Protein AF-A0A6P0SGW3-F1 (afdb_monomer_lite)

Structure (mmCIF, N/CA/C/O backbone):
data_AF-A0A6P0SGW3-F1
#
_entry.id   AF-A0A6P0SGW3-F1
#
loop_
_atom_site.group_PDB
_atom_site.id
_atom_site.type_symbol
_atom_site.label_atom_id
_atom_site.label_alt_id
_atom_site.label_comp_id
_atom_site.label_asym_id
_atom_site.label_entity_id
_atom_site.label_seq_id
_atom_site.pdbx_PDB_ins_code
_atom_site.Cartn_x
_atom_site.Cartn_y
_atom_site.Cartn_z
_atom_site.occupancy
_atom_site.B_iso_or_equiv
_atom_site.auth_seq_id
_atom_site.auth_comp_id
_atom_site.auth_asym_id
_atom_site.auth_atom_id
_atom_site.pdbx_PDB_model_num
ATOM 1 N N . MET A 1 1 ? 15.488 21.492 -14.908 1.00 44.25 1 MET A N 1
ATOM 2 C CA . MET A 1 1 ? 16.364 20.448 -15.479 1.00 44.25 1 MET A CA 1
ATOM 3 C C . MET A 1 1 ? 15.447 19.419 -16.112 1.00 44.25 1 MET A C 1
ATOM 5 O O . MET A 1 1 ? 14.654 18.828 -15.391 1.00 44.25 1 MET A O 1
ATOM 9 N N . ASN A 1 2 ? 15.427 19.319 -17.441 1.00 42.25 2 ASN A N 1
ATOM 10 C CA . ASN A 1 2 ? 14.543 18.372 -18.124 1.00 42.25 2 ASN A CA 1
ATOM 11 C C . ASN A 1 2 ? 15.066 16.949 -17.881 1.00 42.25 2 ASN A C 1
ATOM 13 O O . ASN A 1 2 ? 16.285 16.763 -17.937 1.00 42.25 2 ASN A O 1
ATOM 17 N N . PRO A 1 3 ? 14.198 15.966 -17.585 1.00 54.34 3 PRO A N 1
ATOM 18 C CA . PRO A 1 3 ? 14.642 14.591 -17.417 1.00 54.34 3 PRO A CA 1
ATOM 19 C C . PRO A 1 3 ? 15.302 14.100 -18.716 1.00 54.34 3 PRO A C 1
ATOM 21 O O . PRO A 1 3 ? 14.868 14.503 -19.803 1.00 54.34 3 PRO A O 1
ATOM 24 N N . PRO A 1 4 ? 16.347 13.258 -18.631 1.00 57.50 4 PRO A N 1
ATOM 25 C CA . PRO A 1 4 ? 16.953 12.665 -19.814 1.00 57.50 4 PRO A CA 1
ATOM 26 C C . PRO A 1 4 ? 15.874 11.928 -20.612 1.00 57.50 4 PRO A C 1
ATOM 28 O O . PRO A 1 4 ? 15.088 11.154 -20.061 1.00 57.50 4 PRO A O 1
ATOM 31 N N . ALA A 1 5 ? 15.800 12.206 -21.913 1.00 59.62 5 ALA A N 1
ATOM 32 C CA . ALA A 1 5 ? 14.865 11.523 -22.789 1.00 59.62 5 ALA A CA 1
ATOM 33 C C . ALA A 1 5 ? 15.193 10.023 -22.791 1.00 59.62 5 ALA A C 1
ATOM 35 O O . ALA A 1 5 ? 16.331 9.620 -23.034 1.00 59.62 5 ALA A O 1
ATOM 36 N N . SER A 1 6 ? 14.192 9.192 -22.498 1.00 58.06 6 SER A N 1
ATOM 37 C CA . SER A 1 6 ? 14.302 7.744 -22.647 1.00 58.06 6 SER A CA 1
ATOM 38 C C . SER A 1 6 ? 14.587 7.421 -24.114 1.00 58.06 6 SER A C 1
ATOM 40 O O . SER A 1 6 ? 13.685 7.499 -24.944 1.00 58.06 6 SER A O 1
ATOM 42 N N . ASN A 1 7 ? 15.817 7.010 -24.422 1.00 68.06 7 ASN A N 1
ATOM 43 C CA . ASN A 1 7 ? 16.196 6.523 -25.754 1.00 68.06 7 ASN A CA 1
ATOM 44 C C . ASN A 1 7 ? 15.599 5.138 -26.068 1.00 68.06 7 ASN A C 1
ATOM 46 O O . ASN A 1 7 ? 15.754 4.633 -27.178 1.00 68.06 7 ASN A O 1
ATOM 50 N N . ALA A 1 8 ? 14.932 4.504 -25.098 1.00 74.19 8 ALA A N 1
ATOM 51 C CA . ALA A 1 8 ? 14.301 3.212 -25.293 1.00 74.19 8 ALA A CA 1
ATOM 52 C C . ALA A 1 8 ? 13.017 3.334 -26.136 1.00 74.19 8 ALA A C 1
ATOM 54 O O . ALA A 1 8 ? 12.199 4.231 -25.896 1.00 74.19 8 ALA A O 1
ATOM 55 N N . PRO A 1 9 ? 12.787 2.414 -27.091 1.00 85.75 9 PRO A N 1
ATOM 56 C CA . PRO A 1 9 ? 11.570 2.400 -27.887 1.00 85.75 9 PRO A CA 1
ATOM 57 C C . PRO A 1 9 ? 10.333 2.241 -26.996 1.00 85.75 9 PRO A C 1
ATOM 59 O O . PRO A 1 9 ? 10.291 1.411 -26.086 1.00 85.75 9 PRO A O 1
ATOM 62 N N . LYS A 1 10 ? 9.280 3.008 -27.302 1.00 89.38 10 LYS A N 1
ATOM 63 C CA . LYS A 1 10 ? 8.019 3.039 -26.540 1.00 89.38 10 LYS A CA 1
ATOM 64 C C . LYS A 1 10 ? 7.427 1.643 -26.301 1.00 89.38 10 LYS A C 1
ATOM 66 O O . LYS A 1 10 ? 6.951 1.364 -25.205 1.00 89.38 10 LYS A O 1
ATOM 71 N N . ASN A 1 11 ? 7.504 0.755 -27.293 1.00 93.56 11 ASN A N 1
ATOM 72 C CA . ASN A 1 11 ? 6.997 -0.617 -27.187 1.00 93.56 11 ASN A CA 1
ATOM 73 C C . ASN A 1 11 ? 7.743 -1.432 -26.122 1.00 93.56 11 ASN A C 1
ATOM 75 O O . ASN A 1 11 ? 7.120 -2.198 -25.395 1.00 93.56 11 ASN A O 1
ATOM 79 N N . GLN A 1 12 ? 9.058 -1.231 -25.990 1.00 94.44 12 GLN A N 1
ATOM 80 C CA . GLN A 1 12 ? 9.861 -1.889 -24.963 1.00 94.44 12 GLN A CA 1
ATOM 81 C C . GLN A 1 12 ? 9.469 -1.372 -23.576 1.00 94.44 12 GLN A C 1
ATOM 83 O O . GLN A 1 12 ? 9.232 -2.169 -22.677 1.00 94.44 12 GLN A O 1
ATOM 88 N N . VAL A 1 13 ? 9.313 -0.054 -23.410 1.00 95.62 13 VAL A N 1
ATOM 89 C CA . VAL A 1 13 ? 8.847 0.538 -22.142 1.00 95.62 13 VAL A CA 1
ATOM 90 C C . VAL A 1 13 ? 7.492 -0.036 -21.725 1.00 95.62 13 VAL A C 1
ATOM 92 O O . VAL A 1 13 ? 7.347 -0.457 -20.582 1.00 95.62 13 VAL A O 1
ATOM 95 N N . ILE A 1 14 ? 6.523 -0.090 -22.647 1.00 96.88 14 ILE A N 1
ATOM 96 C CA . ILE A 1 14 ? 5.190 -0.649 -22.380 1.00 96.88 14 ILE A CA 1
ATOM 97 C C . ILE A 1 14 ? 5.299 -2.118 -21.972 1.00 96.88 14 ILE A C 1
ATOM 99 O O . ILE A 1 14 ? 4.738 -2.496 -20.951 1.00 96.88 14 ILE A O 1
ATOM 103 N N . PHE A 1 15 ? 6.057 -2.924 -22.719 1.00 97.88 15 PHE A N 1
ATOM 104 C CA . PHE A 1 15 ? 6.243 -4.341 -22.415 1.00 97.88 15 PHE A CA 1
ATOM 105 C C . PHE A 1 15 ? 6.782 -4.569 -20.994 1.00 97.88 15 PHE A C 1
ATOM 107 O O . PHE A 1 15 ? 6.169 -5.293 -20.213 1.00 97.88 15 PHE A O 1
ATOM 114 N N . TRP A 1 16 ? 7.887 -3.912 -20.626 1.00 98.19 16 TRP A N 1
ATOM 115 C CA . TRP A 1 16 ? 8.499 -4.083 -19.302 1.00 98.19 16 TRP A CA 1
ATOM 116 C C . TRP A 1 16 ? 7.639 -3.515 -18.173 1.00 98.19 16 TRP A C 1
ATOM 118 O O . TRP A 1 16 ? 7.604 -4.076 -17.077 1.00 98.19 16 TRP A O 1
ATOM 128 N N . PHE A 1 17 ? 6.915 -2.428 -18.436 1.00 98.31 17 PHE A N 1
ATOM 129 C CA . PHE A 1 17 ? 5.971 -1.866 -17.481 1.00 98.31 17 PHE A CA 1
ATOM 130 C C . PHE A 1 17 ? 4.807 -2.827 -17.216 1.00 98.31 17 PHE A C 1
ATOM 132 O O . PHE A 1 17 ? 4.508 -3.131 -16.062 1.00 98.31 17 PHE A O 1
ATOM 139 N N . SER A 1 18 ? 4.195 -3.365 -18.275 1.00 98.44 18 SER A N 1
ATOM 140 C CA . SER A 1 18 ? 3.138 -4.372 -18.175 1.00 98.44 18 SER A CA 1
ATOM 141 C C . SER A 1 18 ? 3.618 -5.625 -17.450 1.00 98.44 18 SER A C 1
ATOM 143 O O . SER A 1 18 ? 2.903 -6.134 -16.591 1.00 98.44 18 SER A O 1
ATOM 145 N N . LEU A 1 19 ? 4.841 -6.086 -17.730 1.00 98.25 19 LEU A N 1
ATOM 146 C CA . LEU A 1 19 ? 5.431 -7.226 -17.033 1.00 98.25 19 LEU A CA 1
ATOM 147 C C . LEU A 1 19 ? 5.631 -6.939 -15.535 1.00 98.25 19 LEU A C 1
ATOM 149 O O . LEU A 1 19 ? 5.305 -7.780 -14.705 1.00 98.25 19 LEU A O 1
ATOM 153 N N . SER A 1 20 ? 6.088 -5.734 -15.176 1.00 98.44 20 SER A N 1
ATOM 154 C CA . SER A 1 20 ? 6.235 -5.313 -13.772 1.00 98.44 20 SER A CA 1
ATOM 155 C C . SER A 1 20 ? 4.896 -5.345 -13.028 1.00 98.44 20 SER A C 1
ATOM 157 O O . SER A 1 20 ? 4.813 -5.863 -11.916 1.00 98.44 20 SER A O 1
ATOM 159 N N . LEU A 1 21 ? 3.830 -4.834 -13.656 1.00 98.62 21 LEU A N 1
ATOM 160 C CA . LEU A 1 21 ? 2.480 -4.864 -13.088 1.00 98.62 21 LEU A CA 1
ATOM 161 C C . LEU A 1 21 ? 1.918 -6.283 -12.983 1.00 98.62 21 LEU A C 1
ATOM 163 O O . LEU A 1 21 ? 1.235 -6.586 -12.010 1.00 98.62 21 LEU A O 1
ATOM 167 N N . ALA A 1 22 ? 2.214 -7.153 -13.952 1.00 98.38 22 ALA A N 1
ATOM 168 C CA . ALA A 1 22 ? 1.794 -8.549 -13.910 1.00 98.38 22 ALA A CA 1
ATOM 169 C C . ALA A 1 22 ? 2.410 -9.282 -12.710 1.00 98.38 22 ALA A C 1
ATOM 171 O O . ALA A 1 22 ? 1.687 -9.947 -11.977 1.00 98.38 22 ALA A O 1
ATOM 172 N N . PHE A 1 23 ? 3.710 -9.108 -12.448 1.00 97.44 23 PHE A N 1
ATOM 173 C CA . PHE A 1 23 ? 4.358 -9.701 -11.271 1.00 97.44 23 PHE A CA 1
ATOM 174 C C . PHE A 1 23 ? 3.822 -9.131 -9.953 1.00 97.44 23 PHE A C 1
ATOM 176 O O . PHE A 1 23 ? 3.516 -9.897 -9.044 1.00 97.44 23 PHE A O 1
ATOM 183 N N . ALA A 1 24 ? 3.630 -7.810 -9.868 1.00 97.88 24 ALA A N 1
ATOM 184 C CA . ALA A 1 24 ? 3.005 -7.183 -8.702 1.00 97.88 24 ALA A CA 1
ATOM 185 C C . ALA A 1 24 ? 1.599 -7.748 -8.434 1.00 97.88 24 ALA A C 1
ATOM 187 O O . ALA A 1 24 ? 1.251 -8.051 -7.294 1.00 97.88 24 ALA A O 1
ATOM 188 N N . MET A 1 25 ? 0.811 -7.947 -9.496 1.00 98.00 25 MET A N 1
ATOM 189 C CA . MET A 1 25 ? -0.508 -8.567 -9.414 1.00 98.00 25 MET A CA 1
ATOM 190 C C . MET A 1 25 ? -0.416 -10.021 -8.943 1.00 98.00 25 MET A C 1
ATOM 192 O O . MET A 1 25 ? -1.101 -10.376 -7.992 1.00 98.00 25 MET A O 1
ATOM 196 N N . VAL A 1 26 ? 0.447 -10.846 -9.539 1.00 97.69 26 VAL A N 1
ATOM 197 C CA . VAL A 1 26 ? 0.608 -12.257 -9.148 1.00 97.69 26 VAL A CA 1
ATOM 198 C C . VAL A 1 26 ? 0.998 -12.386 -7.675 1.00 97.69 26 VAL A C 1
ATOM 200 O O . VAL A 1 26 ? 0.346 -13.130 -6.949 1.00 97.69 26 VAL A O 1
ATOM 203 N N . TYR A 1 27 ? 1.991 -11.627 -7.202 1.00 96.56 27 TYR A N 1
ATOM 204 C CA . TYR A 1 27 ? 2.417 -11.681 -5.797 1.00 96.56 27 TYR A CA 1
ATOM 205 C C . TYR A 1 27 ? 1.299 -11.245 -4.847 1.00 96.56 27 TYR A C 1
ATOM 207 O O . TYR A 1 27 ? 1.043 -11.909 -3.843 1.00 96.56 27 TYR A O 1
ATOM 215 N N . SER A 1 28 ? 0.568 -10.185 -5.203 1.00 96.56 28 SER A N 1
ATOM 216 C CA . SER A 1 28 ? -0.580 -9.740 -4.412 1.00 96.56 28 SER A CA 1
ATOM 217 C C . SER A 1 28 ? -1.716 -10.766 -4.371 1.00 96.56 28 SER A C 1
ATOM 219 O O . SER A 1 28 ? -2.359 -10.913 -3.338 1.00 96.56 28 SER A O 1
ATOM 221 N N . LEU A 1 29 ? -1.952 -11.502 -5.464 1.00 96.94 29 LEU A N 1
ATOM 222 C CA . LEU A 1 29 ? -2.988 -12.532 -5.526 1.00 96.94 29 LEU A CA 1
ATOM 223 C C . LEU A 1 29 ? -2.635 -13.740 -4.658 1.00 96.94 29 LEU A C 1
ATOM 225 O O . LEU A 1 29 ? -3.516 -14.234 -3.966 1.00 96.94 29 LEU A O 1
ATOM 229 N N . ILE A 1 30 ? -1.366 -14.158 -4.629 1.00 96.19 30 ILE A N 1
ATOM 230 C CA . ILE A 1 30 ? -0.889 -15.221 -3.728 1.00 96.19 30 ILE A CA 1
ATOM 231 C C . ILE A 1 30 ? -1.111 -14.812 -2.263 1.00 96.19 30 ILE A C 1
ATOM 233 O O . ILE A 1 30 ? -1.649 -15.579 -1.469 1.00 96.19 30 ILE A O 1
ATOM 237 N N . ALA A 1 31 ? -0.757 -13.576 -1.902 1.00 94.31 31 ALA A N 1
ATOM 238 C CA . ALA A 1 31 ? -0.975 -13.073 -0.546 1.00 94.31 31 ALA A CA 1
ATOM 239 C C . ALA A 1 31 ? -2.470 -12.949 -0.192 1.00 94.31 31 ALA A C 1
ATOM 241 O O . ALA A 1 31 ? -2.867 -13.205 0.945 1.00 94.31 31 ALA A O 1
ATOM 242 N N . LEU A 1 32 ? -3.312 -12.565 -1.157 1.00 95.69 32 LEU A N 1
ATOM 243 C CA . LEU A 1 32 ? -4.761 -12.513 -0.976 1.00 95.69 32 LEU A CA 1
ATOM 244 C C . LEU A 1 32 ? -5.365 -13.909 -0.821 1.00 95.69 32 LEU A C 1
ATOM 246 O O . LEU A 1 32 ? -6.250 -14.074 0.010 1.00 95.69 32 LEU A O 1
ATOM 250 N N . GLU A 1 33 ? -4.892 -14.902 -1.573 1.00 96.06 33 GLU A N 1
ATOM 251 C CA . GLU A 1 33 ? -5.328 -16.293 -1.430 1.00 96.06 33 GLU A CA 1
ATOM 252 C C . GLU A 1 33 ? -5.150 -16.767 0.017 1.00 96.06 33 GLU A C 1
ATOM 254 O O . GLU A 1 33 ? -6.116 -17.217 0.633 1.00 96.06 33 GLU A O 1
ATOM 259 N N . GLU A 1 34 ? -3.973 -16.543 0.606 1.00 93.88 34 GLU A N 1
ATOM 260 C CA . GLU A 1 34 ? -3.727 -16.852 2.018 1.00 93.88 34 GLU A CA 1
ATOM 261 C C . GLU A 1 34 ? -4.611 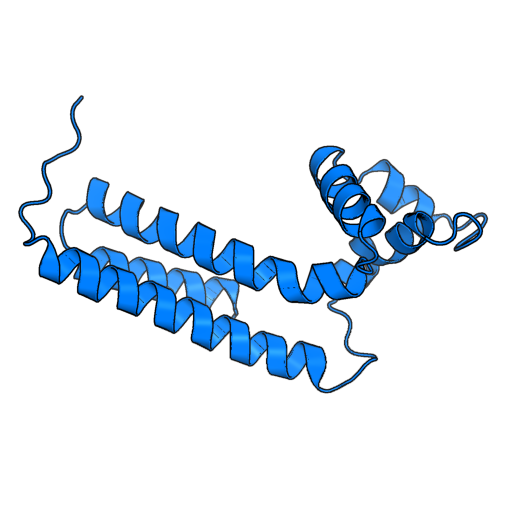-16.010 2.950 1.00 93.88 34 GLU A C 1
ATOM 263 O O . GLU A 1 34 ? -5.244 -16.533 3.867 1.00 93.88 34 GLU A O 1
ATOM 268 N N . ALA A 1 35 ? -4.740 -14.705 2.693 1.00 94.38 35 ALA A N 1
ATOM 269 C CA . ALA A 1 35 ? -5.574 -13.826 3.510 1.00 94.38 35 ALA A CA 1
ATOM 270 C C . ALA A 1 35 ? -7.066 -14.214 3.491 1.00 94.38 35 ALA A C 1
ATOM 272 O O . ALA A 1 35 ? -7.792 -13.871 4.429 1.00 94.38 35 ALA A O 1
ATOM 273 N N . PHE A 1 36 ? -7.542 -14.893 2.445 1.00 96.56 36 PHE A N 1
ATOM 274 C CA . PHE A 1 36 ? -8.927 -15.347 2.295 1.00 96.56 36 PHE A CA 1
ATOM 275 C C . PHE A 1 36 ? -9.121 -16.852 2.524 1.00 96.56 36 PHE A C 1
ATOM 277 O O . PHE A 1 36 ? -10.268 -17.301 2.524 1.00 96.56 36 PHE A O 1
ATOM 284 N N . SER A 1 37 ? -8.060 -17.616 2.794 1.00 96.94 37 SER A N 1
ATOM 285 C CA . SER A 1 37 ? -8.146 -19.064 3.033 1.00 96.94 37 SER A CA 1
ATOM 286 C C . SER A 1 37 ? -8.980 -19.410 4.277 1.00 96.94 37 SER A C 1
ATOM 288 O O . SER A 1 37 ? -9.582 -20.482 4.358 1.00 96.94 37 SER A O 1
ATOM 290 N N . ASN A 1 38 ? -9.083 -18.481 5.237 1.00 95.25 38 ASN A N 1
ATOM 291 C CA . ASN A 1 38 ? -9.926 -18.613 6.421 1.00 95.25 38 ASN A CA 1
ATOM 292 C C . ASN A 1 38 ? -10.449 -17.251 6.919 1.00 95.25 38 ASN A C 1
ATOM 294 O O . ASN A 1 38 ? -9.740 -16.242 6.923 1.00 95.25 38 ASN A O 1
ATOM 298 N N . GLN A 1 39 ? -11.691 -17.224 7.413 1.00 92.06 39 GLN A N 1
ATOM 299 C CA . GLN A 1 39 ? -12.327 -16.025 7.973 1.00 92.06 39 GLN A CA 1
ATOM 300 C C . GLN A 1 39 ? -11.615 -15.455 9.213 1.00 92.06 39 GLN A C 1
ATOM 302 O O . GLN A 1 39 ? -11.704 -14.255 9.463 1.00 92.06 39 GLN A O 1
ATOM 307 N N . TYR A 1 40 ? -10.893 -16.289 9.968 1.00 91.94 40 TYR A N 1
ATOM 308 C CA . TYR A 1 40 ? -10.174 -15.880 11.179 1.00 91.94 40 TYR A CA 1
ATOM 309 C C . TYR A 1 40 ? -8.738 -15.414 10.916 1.00 91.94 40 TYR A C 1
ATOM 311 O O . TYR A 1 40 ? -8.050 -15.000 11.849 1.00 91.94 40 TYR A O 1
ATOM 319 N N . ILE A 1 41 ? -8.279 -15.438 9.660 1.00 93.94 41 ILE A N 1
ATOM 320 C CA . ILE A 1 41 ? -6.980 -14.871 9.299 1.00 93.94 41 ILE A CA 1
ATOM 321 C C . ILE A 1 41 ? -7.100 -13.350 9.283 1.00 93.94 41 ILE A C 1
ATOM 323 O O . ILE A 1 41 ? -7.778 -12.749 8.438 1.00 93.94 41 ILE A O 1
ATOM 327 N N . VAL A 1 42 ? -6.422 -12.734 10.248 1.00 93.81 42 VAL A N 1
ATOM 328 C CA . VAL A 1 42 ? -6.288 -11.287 10.404 1.00 93.81 42 VAL A CA 1
ATOM 329 C C . VAL A 1 42 ? -4.815 -10.977 10.603 1.00 93.81 42 VAL A C 1
ATOM 331 O O . VAL A 1 42 ? -4.194 -11.495 11.530 1.00 93.81 42 VAL A O 1
ATOM 334 N N . GLN A 1 43 ? -4.276 -10.120 9.740 1.00 93.06 43 GLN A N 1
ATOM 335 C CA . GLN A 1 43 ? -2.879 -9.705 9.784 1.00 93.06 43 GLN A CA 1
ATOM 336 C C . GLN A 1 43 ? -2.544 -9.006 11.115 1.00 93.06 43 GLN A C 1
ATOM 338 O O . GLN A 1 43 ? -3.392 -8.331 11.701 1.00 93.06 43 GLN A O 1
ATOM 343 N N . ASP A 1 44 ? -1.318 -9.208 11.596 1.00 92.44 44 ASP A N 1
ATOM 344 C CA . ASP A 1 44 ? -0.852 -8.787 12.921 1.00 92.44 44 ASP A CA 1
ATOM 345 C C . ASP A 1 44 ? -1.063 -7.297 13.210 1.00 92.44 44 ASP A C 1
ATOM 347 O O . ASP A 1 44 ? -1.666 -6.958 14.231 1.00 92.44 44 ASP A O 1
ATOM 351 N N . ASP A 1 45 ? -0.683 -6.418 12.283 1.00 91.88 45 ASP A N 1
ATOM 352 C CA . ASP A 1 45 ? -0.886 -4.973 12.429 1.00 91.88 45 ASP A CA 1
ATOM 353 C C . ASP A 1 45 ? -2.373 -4.613 12.379 1.00 91.88 45 ASP A C 1
ATOM 355 O O . ASP A 1 45 ? -2.832 -3.748 13.120 1.00 91.88 45 ASP A O 1
ATOM 359 N N . ALA A 1 46 ? -3.178 -5.299 11.563 1.00 94.12 46 ALA A N 1
ATOM 360 C CA . ALA A 1 46 ? -4.618 -5.064 11.490 1.00 94.12 46 ALA A CA 1
ATOM 361 C C . ALA A 1 46 ? -5.334 -5.375 12.815 1.00 94.12 46 ALA A C 1
ATOM 363 O O . ALA A 1 46 ? -6.283 -4.671 13.181 1.00 94.12 46 ALA A O 1
ATOM 364 N N . ARG A 1 47 ? -4.849 -6.371 13.573 1.00 92.69 47 ARG A N 1
ATOM 365 C CA . ARG A 1 47 ? -5.358 -6.672 14.923 1.00 92.69 47 ARG A CA 1
ATOM 366 C C . ARG A 1 47 ? -5.135 -5.526 15.910 1.00 92.69 47 ARG A C 1
ATOM 368 O O . ARG A 1 47 ? -5.840 -5.469 16.908 1.00 92.69 47 ARG A O 1
ATOM 375 N N . GLN A 1 48 ? -4.205 -4.615 15.631 1.00 92.88 48 GLN A N 1
ATOM 376 C CA . GLN A 1 48 ? -3.893 -3.466 16.484 1.00 92.88 48 GLN A CA 1
ATOM 377 C C . GLN A 1 48 ? -4.451 -2.154 15.914 1.00 92.88 48 GLN A C 1
ATOM 379 O O . GLN A 1 48 ? -5.095 -1.379 16.617 1.00 92.88 48 GLN A O 1
ATOM 384 N N . HIS A 1 49 ? -4.264 -1.917 14.617 1.00 94.62 49 HIS A N 1
ATOM 385 C CA . HIS A 1 49 ? -4.524 -0.629 13.977 1.00 94.62 49 HIS A CA 1
ATOM 386 C C . HIS A 1 49 ? -5.894 -0.518 13.302 1.00 94.62 49 HIS A C 1
ATOM 388 O O . HIS A 1 49 ? -6.383 0.600 13.136 1.00 94.62 49 HIS A O 1
ATOM 394 N N . VAL A 1 50 ? -6.524 -1.639 12.929 1.00 96.38 50 VAL A N 1
ATOM 395 C CA . VAL A 1 50 ? -7.774 -1.646 12.145 1.00 96.38 50 VAL A CA 1
ATOM 396 C C . VAL A 1 50 ? -8.979 -2.092 12.971 1.00 96.38 50 VAL A C 1
ATOM 398 O O . VAL A 1 50 ? -10.085 -1.614 12.728 1.00 96.38 50 VAL A O 1
ATOM 401 N N . PHE A 1 51 ? -8.805 -2.978 13.957 1.00 95.00 51 PHE A N 1
ATOM 402 C CA . PHE A 1 51 ? -9.931 -3.614 14.661 1.00 95.00 51 PHE A CA 1
ATOM 403 C C . PHE A 1 51 ? -10.931 -2.611 15.276 1.00 95.00 51 PHE A C 1
ATOM 405 O O . PHE A 1 51 ? -12.141 -2.777 15.121 1.00 95.00 51 PHE A O 1
ATOM 412 N N . TRP A 1 52 ? -10.444 -1.533 15.904 1.00 96.06 52 TRP A N 1
ATOM 413 C CA . TRP A 1 52 ? -11.280 -0.518 16.555 1.00 96.06 52 TRP A CA 1
ATOM 414 C C . TRP A 1 52 ? -12.134 0.274 15.552 1.00 96.06 52 TRP A C 1
ATOM 416 O O . TRP A 1 52 ? -13.169 0.827 15.922 1.00 96.06 52 TRP A O 1
ATOM 426 N N . MET A 1 53 ? -11.755 0.296 14.267 1.00 96.94 53 MET A N 1
ATOM 427 C CA . MET A 1 53 ? -12.490 1.006 13.213 1.00 96.94 53 MET A CA 1
ATOM 428 C C . MET A 1 53 ? -13.854 0.381 12.910 1.00 96.94 53 MET A C 1
ATOM 430 O O . MET A 1 53 ? -14.671 1.010 12.239 1.00 96.94 53 MET A O 1
ATOM 434 N N . GLN A 1 54 ? -14.152 -0.814 13.433 1.00 95.19 54 GLN A N 1
ATOM 435 C CA . GLN A 1 54 ? -15.512 -1.368 13.405 1.00 95.19 54 GLN A CA 1
ATOM 436 C C . GLN A 1 54 ? -16.528 -0.429 14.087 1.00 95.19 54 GLN A C 1
ATOM 438 O O . GLN A 1 54 ? -17.700 -0.427 13.713 1.00 95.19 54 GLN A O 1
ATOM 443 N N . ARG A 1 55 ? -16.069 0.464 14.982 1.00 95.38 55 ARG A N 1
ATOM 444 C CA . ARG A 1 55 ? -16.865 1.563 15.558 1.00 95.38 55 ARG A CA 1
ATOM 445 C C . ARG A 1 55 ? -17.490 2.505 14.520 1.00 95.38 55 ARG A C 1
ATOM 447 O O . ARG A 1 55 ? -18.426 3.226 14.843 1.00 95.38 55 ARG A O 1
ATOM 454 N N . PHE A 1 56 ? -16.989 2.529 13.281 1.00 94.88 56 PHE A N 1
ATOM 455 C CA . PHE A 1 56 ? -17.608 3.303 12.196 1.00 94.88 56 PHE A CA 1
ATOM 456 C C . PHE A 1 56 ? -18.961 2.730 11.753 1.00 94.88 56 PHE A C 1
ATOM 458 O O . PHE A 1 56 ? -19.772 3.474 11.210 1.00 94.88 56 PHE A O 1
ATOM 465 N N . PHE A 1 57 ? -19.195 1.439 11.990 1.00 94.31 57 PHE A N 1
ATOM 466 C CA . PHE A 1 57 ? -20.443 0.745 11.674 1.00 94.31 57 PHE A CA 1
ATOM 467 C C . PHE A 1 57 ? -21.336 0.614 12.903 1.00 94.31 57 PHE A C 1
ATOM 469 O O . PHE A 1 57 ? -22.537 0.851 12.821 1.00 94.31 57 PHE A O 1
ATOM 476 N N . ASP A 1 58 ? -20.734 0.275 14.041 1.00 95.25 58 ASP A N 1
ATOM 477 C CA . ASP A 1 58 ? -21.424 0.171 15.319 1.00 95.25 58 ASP A CA 1
ATOM 478 C C . ASP A 1 58 ? -20.641 0.932 16.399 1.00 95.25 58 ASP A C 1
ATOM 480 O O . ASP A 1 58 ? -19.675 0.403 16.961 1.00 95.25 58 ASP A O 1
ATOM 484 N N . PRO A 1 59 ? -21.047 2.177 16.711 1.00 93.06 59 PRO A N 1
ATOM 485 C CA . PRO A 1 59 ? -20.391 2.996 17.725 1.00 93.06 59 PRO A CA 1
ATOM 486 C C . PRO A 1 59 ? -20.391 2.385 19.132 1.00 93.06 59 PRO A C 1
ATOM 488 O O . PRO A 1 59 ? -19.635 2.857 19.978 1.00 93.06 59 PRO A O 1
ATOM 491 N N . SER A 1 60 ? -21.223 1.369 19.399 1.00 95.69 60 SER A N 1
ATOM 492 C CA . SER A 1 60 ? -21.290 0.701 20.702 1.00 95.69 60 SER A CA 1
ATOM 493 C C . SER A 1 60 ? -20.174 -0.327 20.921 1.00 95.69 60 SER A C 1
ATOM 495 O O . SER A 1 60 ? -19.997 -0.805 22.041 1.00 95.69 60 SER A O 1
ATOM 497 N N . LEU A 1 61 ? -19.390 -0.650 19.886 1.00 95.75 61 LEU A N 1
ATOM 498 C CA . LEU A 1 61 ? -18.303 -1.621 19.981 1.00 95.75 61 LEU A CA 1
ATOM 499 C C . LEU A 1 61 ? -17.106 -1.111 20.796 1.00 95.75 61 LEU A C 1
ATOM 501 O O . LEU A 1 61 ? -16.630 0.019 20.639 1.00 95.75 61 LEU A O 1
ATOM 505 N N . PHE A 1 62 ? -16.549 -2.022 21.597 1.00 95.38 62 PHE A N 1
ATOM 506 C CA . PHE A 1 62 ? -15.399 -1.794 22.478 1.00 95.38 62 PHE A CA 1
ATOM 507 C C . PHE A 1 62 ? -15.630 -0.662 23.497 1.00 95.38 62 PHE A C 1
ATOM 509 O O . PHE A 1 62 ? -14.796 0.241 23.590 1.00 95.38 62 PHE A O 1
ATOM 516 N N . PRO A 1 63 ? -16.749 -0.645 24.242 1.00 94.38 63 PRO A N 1
ATOM 517 C CA . PRO A 1 63 ? -16.970 0.394 25.240 1.00 94.38 63 PRO A CA 1
ATOM 518 C C . PRO A 1 63 ? -15.852 0.331 26.290 1.00 94.38 63 PRO A C 1
ATOM 520 O O . PRO A 1 63 ? -15.463 -0.754 26.717 1.00 94.38 63 PRO A O 1
ATOM 523 N N . ASP A 1 64 ? -15.298 1.490 26.646 1.00 93.62 64 ASP A N 1
ATOM 524 C CA . ASP A 1 64 ? -14.242 1.641 27.662 1.00 9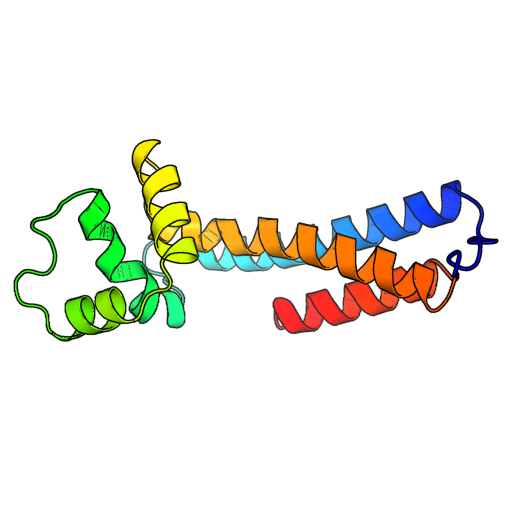3.62 64 ASP A CA 1
ATOM 525 C C . ASP A 1 64 ? -12.949 0.827 27.430 1.00 93.62 64 ASP A C 1
ATOM 527 O O . ASP A 1 64 ? -12.120 0.677 28.328 1.00 93.62 64 ASP A O 1
ATOM 531 N N . ASP A 1 65 ? -12.716 0.350 26.204 1.00 96.12 65 ASP A N 1
ATOM 532 C CA . ASP A 1 65 ? -11.496 -0.375 25.847 1.00 96.12 65 ASP A CA 1
ATOM 533 C C . ASP A 1 65 ? -10.303 0.588 25.709 1.00 96.12 65 ASP A C 1
ATOM 535 O O . ASP A 1 65 ? -10.209 1.384 24.766 1.00 96.12 65 ASP A O 1
ATOM 539 N N . LEU A 1 66 ? -9.371 0.512 26.665 1.00 96.25 66 LEU A N 1
ATOM 540 C CA . LEU A 1 66 ? -8.175 1.358 26.711 1.00 96.25 66 LEU A CA 1
ATOM 541 C C . LEU A 1 66 ? -7.266 1.176 25.487 1.00 96.25 66 LEU A C 1
ATOM 543 O O . LEU A 1 66 ? -6.660 2.147 25.036 1.00 96.25 66 LEU A O 1
ATOM 547 N N . ILE A 1 67 ? -7.181 -0.038 24.937 1.00 95.56 67 ILE A N 1
ATOM 548 C CA . ILE A 1 67 ? -6.333 -0.351 23.782 1.00 95.56 67 ILE A CA 1
ATOM 549 C C . ILE A 1 67 ? -6.952 0.260 22.526 1.00 95.56 67 ILE A C 1
ATOM 551 O O . ILE A 1 67 ? -6.275 0.978 21.789 1.00 95.56 67 ILE A O 1
ATOM 555 N N . ALA A 1 68 ? -8.251 0.043 22.309 1.00 96.06 68 ALA A N 1
ATOM 556 C CA . ALA A 1 68 ? -8.979 0.636 21.191 1.00 96.06 68 ALA A CA 1
ATOM 557 C C . ALA A 1 68 ? -8.930 2.171 21.239 1.00 96.06 68 ALA A C 1
ATOM 559 O O . ALA A 1 68 ? -8.680 2.817 20.221 1.00 96.06 68 ALA A O 1
ATOM 560 N N . ASN A 1 69 ? -9.104 2.764 22.423 1.00 95.94 69 ASN A N 1
ATOM 561 C CA . ASN A 1 69 ? -9.048 4.214 22.606 1.00 95.94 69 ASN A CA 1
ATOM 562 C C . ASN A 1 69 ? -7.644 4.772 22.345 1.00 95.94 69 ASN A C 1
ATOM 564 O O . ASN A 1 69 ? -7.508 5.805 21.685 1.00 95.94 69 ASN A O 1
ATOM 568 N N . TYR A 1 70 ? -6.602 4.074 22.801 1.00 96.62 70 TYR A N 1
ATOM 569 C CA . TYR A 1 70 ? -5.221 4.439 22.513 1.00 96.62 70 TYR A CA 1
ATOM 570 C C . TYR A 1 70 ? -4.940 4.431 21.005 1.00 96.62 70 TYR A C 1
ATOM 572 O O . TYR A 1 70 ? -4.565 5.470 20.458 1.00 96.62 70 TYR A O 1
ATOM 580 N N . PHE A 1 71 ? -5.188 3.311 20.314 1.00 96.06 71 PHE A N 1
ATOM 581 C CA . PHE A 1 71 ? -4.912 3.191 18.877 1.00 96.06 71 PHE A CA 1
ATOM 582 C C . PHE A 1 71 ? -5.764 4.137 18.031 1.00 96.06 71 PHE A C 1
ATOM 584 O O . PHE A 1 71 ? -5.267 4.681 17.047 1.00 96.06 71 PHE A O 1
ATOM 591 N N . GLN A 1 72 ? -7.002 4.412 18.443 1.00 95.75 72 GLN A N 1
ATOM 592 C CA . GLN A 1 72 ? -7.823 5.450 17.830 1.00 95.75 72 GLN A CA 1
ATOM 593 C C . GLN A 1 72 ? -7.208 6.849 17.992 1.00 95.75 72 GLN A C 1
ATOM 595 O O . GLN A 1 72 ? -7.226 7.625 17.039 1.00 95.75 72 GLN A O 1
ATOM 600 N N . SER A 1 73 ? -6.661 7.181 19.167 1.00 95.88 73 SER A N 1
ATOM 601 C CA . SER A 1 73 ? -6.096 8.513 19.439 1.00 95.88 73 SER A CA 1
ATOM 602 C C . SER A 1 73 ? -4.826 8.820 18.639 1.00 95.88 73 SER A C 1
ATOM 604 O O . SER A 1 73 ? -4.599 9.969 18.266 1.00 95.88 73 SER A O 1
ATOM 606 N N . VAL A 1 74 ? -4.017 7.798 18.343 1.00 96.19 74 VAL A N 1
ATOM 607 C CA . VAL A 1 74 ? -2.750 7.945 17.603 1.00 96.19 74 VAL A CA 1
ATOM 608 C C . VAL A 1 74 ? -2.906 7.722 16.098 1.00 96.19 74 VAL A C 1
ATOM 610 O O . VAL A 1 74 ? -1.951 7.908 15.343 1.00 96.19 74 VAL A O 1
ATOM 613 N N . ALA A 1 75 ? -4.093 7.320 15.637 1.00 96.00 75 ALA A N 1
ATOM 614 C CA . ALA A 1 75 ? -4.332 7.023 14.234 1.00 96.00 75 ALA A CA 1
ATOM 615 C C . ALA A 1 75 ? -4.326 8.309 13.381 1.00 96.00 75 ALA A C 1
ATOM 617 O O . ALA A 1 75 ? -5.109 9.229 13.638 1.00 96.00 75 ALA A O 1
ATOM 618 N N . PRO A 1 76 ? -3.507 8.379 12.314 1.00 96.62 76 PRO A N 1
ATOM 619 C CA . PRO A 1 76 ? -3.451 9.556 11.454 1.00 96.62 76 PRO A CA 1
ATOM 620 C C . PRO A 1 76 ? -4.813 9.894 10.836 1.00 96.62 76 PRO A C 1
ATOM 622 O O . PRO A 1 76 ? -5.512 9.018 10.319 1.00 96.62 76 PRO A O 1
ATOM 625 N N . ALA A 1 77 ? -5.164 11.182 10.808 1.00 96.44 77 ALA A N 1
ATOM 626 C CA . ALA A 1 77 ? -6.458 11.645 10.299 1.00 96.44 77 ALA A CA 1
ATOM 627 C C . ALA A 1 77 ? -6.720 11.227 8.839 1.00 96.44 77 ALA A C 1
ATOM 629 O O . ALA A 1 77 ? -7.837 10.848 8.496 1.00 96.44 77 ALA A O 1
ATOM 630 N N . GLY A 1 78 ? -5.696 11.242 7.978 1.00 95.94 78 GLY A N 1
ATOM 631 C CA . GLY A 1 78 ? -5.834 10.805 6.583 1.00 95.94 78 GLY A CA 1
ATOM 632 C C . GLY A 1 78 ? -6.174 9.316 6.460 1.00 95.94 78 GLY A C 1
ATOM 633 O O . GLY A 1 78 ? -7.063 8.942 5.696 1.00 95.94 78 GLY A O 1
ATOM 634 N N . TYR A 1 79 ? -5.523 8.477 7.268 1.00 95.31 79 TYR A N 1
ATOM 635 C CA . TYR A 1 79 ? -5.758 7.033 7.298 1.00 95.31 79 TYR A CA 1
ATOM 636 C C . TYR A 1 79 ? -7.171 6.705 7.798 1.00 95.31 79 TYR A C 1
ATOM 638 O O . TYR A 1 79 ? -7.912 5.973 7.144 1.00 95.31 79 TYR A O 1
ATOM 646 N N . THR A 1 80 ? -7.594 7.316 8.908 1.00 96.31 80 THR A N 1
ATOM 647 C CA . THR A 1 80 ? -8.936 7.093 9.471 1.00 96.31 80 THR A CA 1
ATOM 648 C C . THR A 1 80 ? -10.046 7.630 8.569 1.00 96.31 80 THR A C 1
ATOM 650 O O . THR A 1 80 ? -11.088 6.989 8.436 1.00 96.31 80 THR A O 1
ATOM 653 N N . THR A 1 81 ? -9.827 8.769 7.903 1.00 96.69 81 THR A N 1
ATOM 654 C CA . THR A 1 81 ? -10.792 9.349 6.955 1.00 96.69 81 THR A CA 1
ATOM 655 C C . THR A 1 81 ? -11.001 8.438 5.750 1.00 96.69 81 THR A C 1
ATOM 657 O O . THR A 1 81 ? -12.145 8.206 5.367 1.00 96.69 81 THR A O 1
ATOM 660 N N . LEU A 1 82 ? -9.929 7.865 5.189 1.00 96.75 82 LEU A N 1
ATOM 661 C CA . LEU A 1 82 ? -10.025 6.903 4.088 1.00 96.75 82 LEU A CA 1
ATOM 662 C C . LEU A 1 82 ? -10.906 5.703 4.466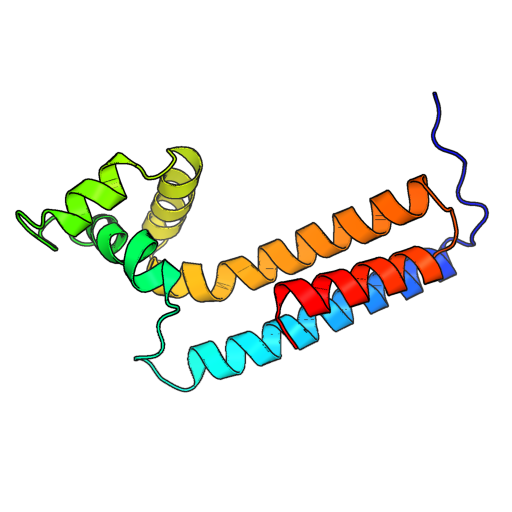 1.00 96.75 82 LEU A C 1
ATOM 664 O O . LEU A 1 82 ? -11.850 5.378 3.747 1.00 96.75 82 LEU A O 1
ATOM 668 N N . TYR A 1 83 ? -10.633 5.086 5.619 1.00 97.00 83 TYR A N 1
ATOM 669 C CA . TYR A 1 83 ? -11.414 3.949 6.111 1.00 97.00 83 TYR A CA 1
ATOM 670 C C . TYR A 1 83 ? -12.867 4.322 6.397 1.00 97.00 83 TYR A C 1
ATOM 672 O O . TYR A 1 83 ? -13.765 3.537 6.110 1.00 97.00 83 TYR A O 1
ATOM 680 N N . ARG A 1 84 ? -13.124 5.527 6.916 1.00 95.88 84 ARG A N 1
ATOM 681 C CA . ARG A 1 84 ? -14.485 6.006 7.173 1.00 95.88 84 ARG A CA 1
ATOM 682 C C . ARG A 1 84 ? -15.273 6.235 5.882 1.00 95.88 84 ARG A C 1
ATOM 684 O O . ARG A 1 84 ? -16.425 5.826 5.809 1.00 95.88 84 ARG A O 1
ATOM 691 N N . LEU A 1 85 ? -14.661 6.843 4.862 1.00 96.62 85 LEU A N 1
ATOM 692 C CA . LEU A 1 85 ? -15.290 7.054 3.550 1.00 96.62 85 LEU A CA 1
ATOM 693 C C . LEU A 1 85 ? -15.659 5.733 2.876 1.00 96.62 85 LEU A C 1
ATOM 695 O O . LEU A 1 85 ? -16.758 5.589 2.350 1.00 96.62 85 LEU A O 1
ATOM 699 N N . ILE A 1 86 ? -14.757 4.757 2.938 1.00 95.44 86 ILE A N 1
ATOM 700 C CA . ILE A 1 86 ? -15.009 3.418 2.406 1.00 95.44 86 ILE A CA 1
ATOM 701 C C . ILE A 1 86 ? -16.033 2.663 3.277 1.00 95.44 86 ILE A C 1
ATOM 703 O O . ILE A 1 86 ? -16.878 1.931 2.763 1.00 95.44 86 ILE A O 1
ATOM 707 N N . GLY A 1 87 ? -16.034 2.912 4.585 1.00 94.44 87 GLY A N 1
ATOM 708 C CA . GLY A 1 87 ? -17.053 2.412 5.501 1.00 94.44 87 GLY A CA 1
ATOM 709 C C . GLY A 1 87 ? -18.458 2.920 5.165 1.00 94.44 87 GLY A C 1
ATOM 710 O O . GLY A 1 87 ? -19.404 2.139 5.180 1.00 94.44 87 GLY A O 1
ATOM 711 N N . PHE A 1 88 ? -18.602 4.190 4.765 1.00 93.00 88 PHE A N 1
ATOM 712 C CA . PHE A 1 88 ? -19.895 4.757 4.354 1.00 93.00 88 PHE A CA 1
ATOM 713 C C . PHE A 1 88 ? -20.514 4.065 3.134 1.00 93.00 88 PHE A C 1
ATOM 715 O O . PHE A 1 88 ? -21.735 4.067 3.002 1.00 93.00 88 PHE A O 1
ATOM 722 N N . VAL A 1 89 ? -19.704 3.453 2.263 1.00 94.62 89 VAL A N 1
ATOM 723 C CA . VAL A 1 89 ? -20.205 2.650 1.133 1.00 94.62 89 VAL A CA 1
ATOM 724 C C . VAL A 1 89 ? -20.417 1.171 1.492 1.00 94.62 89 VAL A C 1
ATOM 726 O O . VAL A 1 89 ? -20.688 0.360 0.612 1.00 94.62 89 VAL A O 1
ATOM 729 N N . GLY A 1 90 ? -20.319 0.810 2.777 1.00 94.00 90 GLY A N 1
ATOM 730 C CA . GLY A 1 90 ? -20.652 -0.518 3.299 1.00 94.00 90 GLY A CA 1
ATOM 731 C C . GLY A 1 90 ? -19.493 -1.518 3.352 1.00 94.00 90 GLY A C 1
ATOM 732 O O . GLY A 1 90 ? -19.720 -2.691 3.637 1.00 94.00 90 GLY A O 1
ATOM 733 N N . ILE A 1 91 ? -18.251 -1.100 3.088 1.00 95.75 91 ILE A N 1
ATOM 734 C CA . ILE A 1 91 ? -17.094 -2.007 3.104 1.00 95.75 91 ILE A CA 1
ATOM 735 C C . ILE A 1 91 ? -16.473 -2.037 4.503 1.00 95.75 91 ILE A C 1
ATOM 737 O O . ILE A 1 91 ? -15.975 -1.027 5.001 1.00 95.7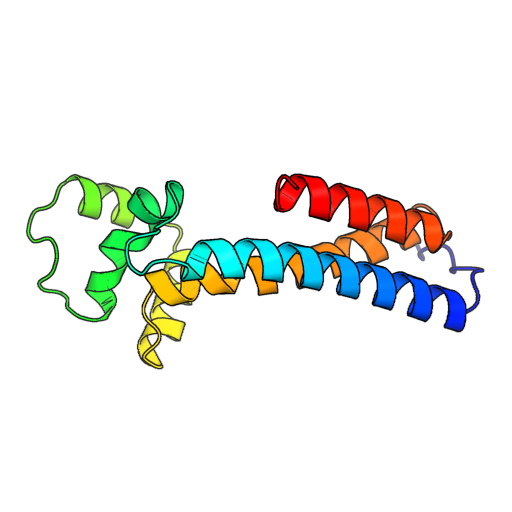5 91 ILE A O 1
ATOM 741 N N . HIS A 1 92 ? -16.452 -3.219 5.125 1.00 95.25 92 HIS A N 1
ATOM 742 C CA . HIS A 1 92 ? -15.877 -3.393 6.458 1.00 95.25 92 HIS A CA 1
ATOM 743 C C . HIS A 1 92 ? -14.367 -3.080 6.499 1.00 95.25 92 HIS A C 1
ATOM 745 O O . HIS A 1 92 ? -13.638 -3.469 5.580 1.00 95.25 92 HIS A O 1
ATOM 751 N N . PRO A 1 93 ? -13.852 -2.488 7.598 1.00 95.69 93 PRO A N 1
ATOM 752 C CA . PRO A 1 93 ? -12.441 -2.119 7.734 1.00 95.69 93 PRO A CA 1
ATOM 753 C C . PRO A 1 93 ? -11.485 -3.297 7.527 1.00 95.69 93 PRO A C 1
ATOM 755 O O . PRO A 1 93 ? -10.479 -3.169 6.836 1.00 95.69 93 PRO A O 1
ATOM 758 N N . LEU A 1 94 ? -11.817 -4.473 8.068 1.00 95.38 94 LEU A N 1
ATOM 759 C CA . LEU A 1 94 ? -10.982 -5.671 7.924 1.00 95.38 94 LEU A CA 1
ATOM 760 C C . LEU A 1 94 ? -10.930 -6.183 6.480 1.00 95.38 94 LEU A C 1
ATOM 762 O O . LEU A 1 94 ? -9.889 -6.670 6.046 1.00 95.38 94 LEU A O 1
ATOM 766 N N . LEU A 1 95 ? -12.025 -6.044 5.726 1.00 96.00 95 LEU A N 1
ATOM 767 C CA . LEU A 1 95 ? -12.049 -6.395 4.308 1.00 96.00 95 LEU A CA 1
ATOM 768 C C . LEU A 1 95 ? -11.203 -5.409 3.499 1.00 96.00 95 LEU A C 1
ATOM 770 O O . LEU A 1 95 ? -10.361 -5.831 2.707 1.00 96.00 95 LEU A O 1
ATOM 774 N N . LEU A 1 96 ? -11.377 -4.105 3.742 1.00 96.44 96 LEU A N 1
ATOM 775 C CA . LEU A 1 96 ? -10.556 -3.078 3.107 1.00 96.44 96 LEU A CA 1
ATOM 776 C C . LEU A 1 96 ? -9.067 -3.307 3.390 1.00 96.44 96 LEU A C 1
ATOM 778 O O . LEU A 1 96 ? -8.266 -3.234 2.466 1.00 96.44 96 LEU A O 1
ATOM 782 N N . ASN A 1 97 ? -8.698 -3.637 4.627 1.00 95.75 97 ASN A N 1
ATOM 783 C CA . ASN A 1 97 ? -7.313 -3.913 4.996 1.00 95.75 97 ASN A CA 1
ATOM 784 C C . ASN A 1 97 ? -6.695 -5.077 4.205 1.00 95.75 97 ASN A C 1
ATOM 786 O O . ASN A 1 97 ? -5.510 -5.029 3.899 1.00 95.75 97 ASN A O 1
ATOM 790 N N . LYS A 1 98 ? -7.476 -6.106 3.846 1.00 95.88 98 LYS A N 1
ATOM 791 C CA . LYS A 1 98 ? -6.985 -7.202 2.993 1.00 95.88 98 LYS A CA 1
ATOM 792 C C . LYS A 1 98 ? -6.742 -6.728 1.558 1.00 95.88 98 LYS A C 1
ATOM 794 O O . LYS A 1 98 ? -5.724 -7.064 0.969 1.00 95.88 98 LYS A O 1
ATOM 799 N N . LEU A 1 99 ? -7.651 -5.925 1.007 1.00 96.69 99 LEU A N 1
ATOM 800 C CA . LEU A 1 99 ? -7.627 -5.517 -0.405 1.00 96.69 99 LEU A CA 1
ATOM 801 C C . LEU A 1 99 ? -6.697 -4.326 -0.695 1.00 96.69 99 LEU A C 1
ATOM 803 O O . LEU A 1 99 ? -6.108 -4.237 -1.772 1.00 96.69 99 LEU A O 1
ATOM 807 N N . LEU A 1 100 ? -6.564 -3.394 0.250 1.00 96.12 100 LEU A N 1
ATOM 808 C CA . LEU A 1 100 ? -5.839 -2.136 0.067 1.00 96.12 100 LEU A CA 1
ATOM 809 C C . LEU A 1 100 ? -4.346 -2.325 -0.286 1.00 96.12 100 LEU A C 1
ATOM 811 O O . LEU A 1 100 ? -3.883 -1.622 -1.191 1.00 96.12 100 LEU A O 1
ATOM 815 N N . PRO A 1 101 ? -3.591 -3.265 0.327 1.00 95.62 101 PRO A N 1
ATOM 816 C CA . PRO A 1 101 ? -2.195 -3.521 -0.028 1.00 95.62 101 PRO A CA 1
ATOM 817 C C . PRO A 1 101 ? -1.977 -3.860 -1.505 1.00 95.62 101 PRO A C 1
ATOM 819 O O . PRO A 1 101 ? -0.999 -3.398 -2.083 1.00 95.62 101 PRO A O 1
ATOM 822 N N . MET A 1 102 ? -2.898 -4.583 -2.155 1.00 97.06 102 MET A N 1
ATOM 823 C CA . MET A 1 102 ? -2.802 -4.882 -3.592 1.00 97.06 102 MET A CA 1
ATOM 824 C C . MET A 1 102 ? -2.828 -3.598 -4.431 1.00 97.06 102 MET A C 1
ATOM 826 O O . MET A 1 102 ? -1.973 -3.389 -5.294 1.00 97.06 102 MET A O 1
ATOM 830 N N . VAL A 1 103 ? -3.790 -2.710 -4.158 1.00 97.25 103 VAL A N 1
ATOM 831 C CA . VAL A 1 103 ? -3.937 -1.435 -4.878 1.00 97.25 103 VAL A CA 1
ATOM 832 C C . VAL A 1 103 ? -2.700 -0.560 -4.668 1.00 97.25 103 VAL A C 1
ATOM 834 O O . VAL A 1 103 ? -2.137 -0.034 -5.630 1.00 97.25 103 VAL A O 1
ATOM 837 N N . LEU A 1 104 ? -2.233 -0.447 -3.422 1.00 97.44 104 LEU A N 1
ATOM 838 C CA . LEU A 1 104 ? -1.021 0.305 -3.093 1.00 97.44 104 LEU A CA 1
ATOM 839 C C . LEU A 1 104 ? 0.237 -0.322 -3.708 1.00 97.44 104 LEU A C 1
ATOM 841 O O . LEU A 1 104 ? 1.109 0.414 -4.169 1.00 97.44 104 LEU A O 1
ATOM 845 N N . GLY A 1 105 ? 0.322 -1.650 -3.785 1.00 97.44 105 GLY A N 1
ATOM 846 C CA . GLY A 1 105 ? 1.421 -2.377 -4.420 1.00 97.44 105 GLY A CA 1
ATOM 847 C C . GLY A 1 105 ? 1.535 -2.066 -5.913 1.00 97.44 105 GLY A C 1
ATOM 848 O O . GLY A 1 105 ? 2.623 -1.748 -6.397 1.00 97.44 105 GLY A O 1
ATOM 849 N N . LEU A 1 106 ? 0.415 -2.040 -6.642 1.00 98.38 106 LEU A N 1
ATOM 850 C CA . LEU A 1 106 ? 0.381 -1.676 -8.067 1.00 98.38 106 LEU A CA 1
ATOM 851 C C . LEU A 1 106 ? 0.769 -0.208 -8.308 1.00 98.38 106 LEU A C 1
ATOM 853 O O . LEU A 1 106 ? 1.520 0.105 -9.241 1.00 98.38 106 LEU A O 1
ATOM 857 N N . ILE A 1 107 ? 0.295 0.701 -7.451 1.00 98.44 107 ILE A N 1
ATOM 858 C CA . ILE A 1 107 ? 0.649 2.126 -7.512 1.00 98.44 107 ILE A CA 1
ATOM 859 C C . ILE A 1 107 ? 2.146 2.311 -7.234 1.00 98.44 107 ILE A C 1
ATOM 861 O O . ILE A 1 107 ? 2.846 2.957 -8.015 1.00 98.44 107 ILE A O 1
ATOM 865 N N . THR A 1 108 ? 2.657 1.698 -6.165 1.00 98.12 108 THR A N 1
ATOM 866 C CA . THR A 1 108 ? 4.075 1.772 -5.779 1.00 98.12 108 THR A CA 1
ATOM 867 C C . THR A 1 108 ? 4.974 1.188 -6.867 1.00 98.12 108 THR A C 1
ATOM 869 O O . THR A 1 108 ? 5.954 1.822 -7.254 1.00 98.12 108 THR A O 1
ATOM 872 N N . THR A 1 109 ? 4.598 0.045 -7.447 1.00 98.44 109 THR A N 1
ATOM 873 C CA . THR A 1 109 ? 5.276 -0.558 -8.607 1.00 98.44 109 THR A CA 1
ATOM 874 C C . THR A 1 109 ? 5.350 0.422 -9.773 1.00 98.44 109 THR A C 1
ATOM 876 O O . THR A 1 109 ? 6.401 0.595 -10.391 1.00 98.44 109 THR A O 1
ATOM 879 N N . SER A 1 110 ? 4.249 1.130 -10.043 1.00 98.25 110 SER A N 1
ATOM 880 C CA . SER A 1 110 ? 4.197 2.096 -11.136 1.00 98.25 110 SER A CA 1
ATOM 881 C C . SER A 1 110 ? 5.152 3.270 -10.934 1.00 98.25 110 SER A C 1
ATOM 883 O O . SER A 1 110 ? 5.827 3.692 -11.878 1.00 98.25 110 SER A O 1
ATOM 885 N N . TYR A 1 111 ? 5.225 3.793 -9.710 1.00 98.25 111 TYR A N 1
ATOM 886 C CA . TYR A 1 111 ? 6.166 4.853 -9.363 1.00 98.25 111 TYR A CA 1
ATOM 887 C C . TYR A 1 111 ? 7.614 4.364 -9.380 1.00 98.25 111 TYR A C 1
ATOM 889 O O . TYR A 1 111 ? 8.456 5.052 -9.952 1.00 98.25 111 TYR A O 1
ATOM 897 N N . CYS A 1 112 ? 7.899 3.177 -8.837 1.00 98.19 112 CYS 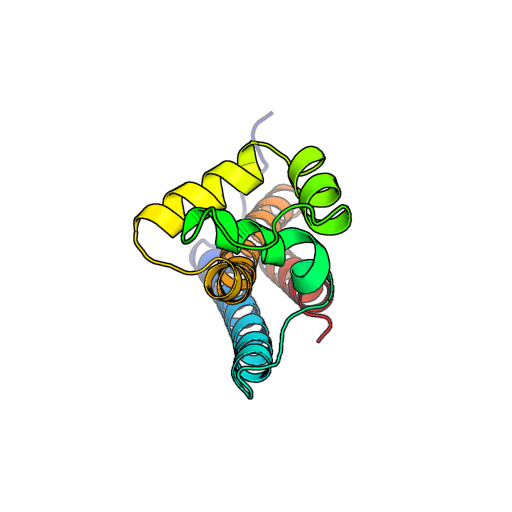A N 1
ATOM 898 C CA . CYS A 1 112 ? 9.236 2.582 -8.833 1.00 98.19 112 CYS A CA 1
ATOM 899 C C . CYS A 1 112 ? 9.786 2.430 -10.257 1.00 98.19 112 CYS A C 1
ATOM 901 O O . CYS A 1 112 ? 10.871 2.929 -10.560 1.00 98.19 112 CYS A O 1
ATOM 903 N N . PHE A 1 113 ? 8.996 1.842 -11.160 1.00 98.12 113 PHE A N 1
ATOM 904 C CA . PHE A 1 113 ? 9.380 1.662 -12.558 1.00 98.12 113 PHE A CA 1
ATOM 905 C C . PHE A 1 113 ? 9.685 2.998 -13.250 1.00 98.12 113 PHE A C 1
ATOM 907 O O . PHE A 1 113 ? 10.715 3.150 -13.911 1.00 98.12 113 PHE A O 1
ATOM 914 N N . ARG A 1 114 ? 8.803 3.996 -13.081 1.00 96.31 114 ARG A N 1
ATOM 915 C CA . ARG A 1 114 ? 8.963 5.326 -13.694 1.00 96.31 114 ARG A CA 1
ATOM 916 C C . ARG A 1 114 ? 10.156 6.087 -13.129 1.00 96.31 114 ARG A C 1
ATOM 918 O O . ARG A 1 114 ? 10.877 6.716 -13.897 1.00 96.31 114 ARG A O 1
ATOM 925 N N . LEU A 1 115 ? 10.363 6.030 -11.817 1.00 96.81 115 LEU A N 1
ATOM 926 C CA . LEU A 1 115 ? 11.496 6.669 -11.159 1.00 96.81 115 LEU A CA 1
ATOM 927 C C . LEU A 1 115 ? 12.812 6.037 -11.623 1.00 96.81 115 LEU A C 1
ATOM 929 O O . LEU A 1 115 ? 13.741 6.753 -11.985 1.00 96.81 115 LEU A O 1
ATOM 933 N N . CYS A 1 116 ? 12.864 4.705 -11.704 1.00 96.62 116 CYS A N 1
ATOM 934 C CA . CYS A 1 116 ? 14.034 3.993 -12.207 1.00 96.62 116 CYS A CA 1
ATOM 935 C C . CYS A 1 116 ? 14.367 4.410 -13.647 1.00 96.62 116 CYS A C 1
ATOM 937 O O . CYS A 1 116 ? 15.517 4.728 -13.930 1.00 96.62 116 CYS A O 1
ATOM 939 N N . LEU A 1 117 ? 13.360 4.531 -14.521 1.00 94.06 117 LEU A N 1
ATOM 940 C CA . LEU A 1 117 ? 13.548 5.025 -15.889 1.00 94.06 117 LEU A CA 1
ATOM 941 C C . LEU A 1 117 ? 14.078 6.465 -15.973 1.00 94.06 117 LEU A C 1
ATOM 943 O O . LEU A 1 117 ? 14.796 6.784 -16.918 1.00 94.06 117 LEU A O 1
ATOM 947 N N . GLN A 1 118 ? 13.728 7.338 -15.022 1.00 94.38 118 GLN A N 1
ATOM 948 C CA . GLN A 1 118 ? 14.256 8.708 -14.972 1.00 94.38 118 GLN A CA 1
ATOM 949 C C . GLN A 1 118 ? 15.735 8.745 -14.573 1.00 94.38 118 GLN A C 1
ATOM 951 O O . GLN A 1 118 ? 16.465 9.621 -15.032 1.00 94.38 118 GLN A O 1
ATOM 956 N N . MET A 1 119 ? 16.170 7.810 -13.724 1.00 93.69 119 MET A N 1
ATOM 957 C CA . MET A 1 119 ? 17.558 7.716 -13.262 1.00 93.69 119 MET A CA 1
ATOM 958 C C . MET A 1 119 ? 18.447 6.980 -14.268 1.00 93.69 119 MET A C 1
ATOM 960 O O . MET A 1 119 ? 19.552 7.424 -14.569 1.00 93.69 119 MET A O 1
ATOM 964 N N . LEU A 1 120 ? 17.956 5.859 -14.796 1.00 93.00 120 LEU A N 1
ATOM 965 C CA . LEU A 1 120 ? 18.631 5.015 -15.769 1.00 93.00 120 LEU A CA 1
ATOM 966 C C . LEU A 1 120 ? 17.613 4.631 -16.855 1.00 93.00 120 LEU A C 1
ATOM 968 O O . LEU A 1 120 ? 16.749 3.791 -16.596 1.00 93.00 120 LEU A O 1
ATOM 972 N N . PRO A 1 121 ? 17.694 5.201 -18.074 1.00 91.62 121 PRO A N 1
ATOM 973 C CA . PRO A 1 121 ? 16.694 5.022 -19.134 1.00 91.62 121 PRO A CA 1
ATOM 974 C C . PRO A 1 121 ? 16.778 3.644 -19.825 1.00 91.62 121 PRO A C 1
ATOM 976 O O . PRO A 1 121 ? 16.776 3.536 -21.051 1.00 91.62 121 PRO A O 1
ATOM 979 N N . ILE A 1 122 ? 16.854 2.575 -19.030 1.00 94.31 122 ILE A N 1
ATOM 980 C CA . ILE A 1 122 ? 16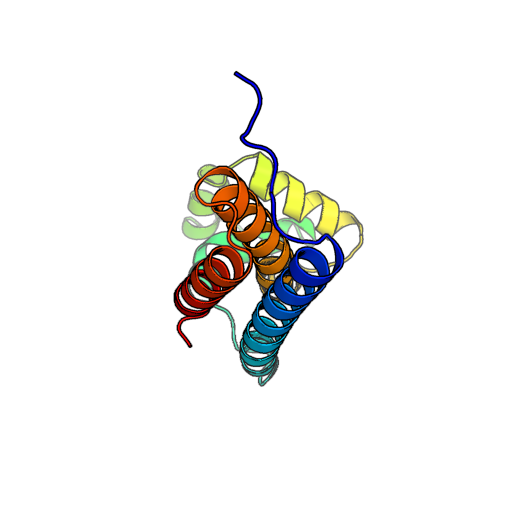.895 1.172 -19.438 1.00 94.31 122 ILE A CA 1
ATOM 981 C C . ILE A 1 122 ? 15.641 0.485 -18.864 1.00 94.31 122 ILE A C 1
ATOM 983 O O . ILE A 1 122 ? 15.583 0.231 -17.662 1.00 94.31 122 ILE A O 1
ATOM 987 N N . PRO A 1 123 ? 14.636 0.131 -19.690 1.00 94.38 123 PRO A N 1
ATOM 988 C CA . PRO A 1 123 ? 13.380 -0.464 -19.214 1.00 94.38 123 PRO A CA 1
ATOM 989 C C . PRO A 1 123 ? 13.538 -1.752 -18.403 1.00 94.38 123 PRO A C 1
ATOM 991 O O . PRO A 1 123 ? 12.802 -1.969 -17.443 1.00 94.38 123 PRO A O 1
ATOM 994 N N . ALA A 1 124 ? 14.529 -2.578 -18.747 1.00 95.75 124 ALA A N 1
ATOM 995 C CA . ALA A 1 124 ? 14.843 -3.787 -17.991 1.00 95.75 124 ALA A CA 1
ATOM 996 C C . ALA A 1 124 ? 15.309 -3.474 -16.556 1.00 95.75 124 ALA A C 1
ATOM 998 O O . ALA A 1 124 ? 14.969 -4.213 -15.638 1.00 95.75 124 ALA A O 1
ATOM 999 N N . ALA A 1 125 ? 16.020 -2.360 -16.335 1.00 96.38 125 ALA A N 1
ATOM 1000 C CA . ALA A 1 125 ? 16.408 -1.930 -14.991 1.00 96.38 125 ALA A CA 1
ATOM 1001 C C . ALA A 1 125 ? 15.178 -1.537 -14.157 1.00 96.38 125 ALA A C 1
ATOM 1003 O O . ALA A 1 125 ? 15.067 -1.945 -13.003 1.00 96.38 125 ALA A O 1
ATOM 1004 N N . GLY A 1 126 ? 14.214 -0.834 -14.769 1.00 96.94 126 GLY A N 1
ATOM 1005 C CA . GLY A 1 126 ? 12.933 -0.509 -14.133 1.00 96.94 126 GLY A CA 1
ATOM 1006 C C . GLY A 1 126 ? 12.141 -1.749 -13.728 1.00 96.94 126 GLY A C 1
ATOM 1007 O O . GLY A 1 126 ? 11.582 -1.786 -12.630 1.00 96.94 126 GLY A O 1
ATOM 1008 N N . PHE A 1 127 ? 12.136 -2.779 -14.579 1.00 98.06 127 PHE A N 1
ATOM 1009 C CA . PHE A 1 127 ? 11.520 -4.066 -14.261 1.00 98.06 127 PHE A CA 1
ATOM 1010 C C . PHE A 1 127 ? 12.226 -4.770 -13.100 1.00 98.06 127 PHE A C 1
ATOM 1012 O O . PHE A 1 127 ? 11.558 -5.132 -12.140 1.00 98.06 127 PHE A O 1
ATOM 1019 N N . ILE A 1 128 ? 13.556 -4.916 -13.140 1.00 97.88 128 ILE A N 1
ATOM 1020 C CA . ILE A 1 128 ? 14.318 -5.587 -12.072 1.00 97.88 128 ILE A CA 1
ATOM 1021 C C . ILE A 1 128 ? 14.116 -4.876 -10.728 1.00 97.88 128 ILE A C 1
ATOM 1023 O O . ILE A 1 128 ? 13.839 -5.530 -9.727 1.00 97.88 128 ILE A O 1
ATOM 1027 N N . ALA A 1 129 ? 14.189 -3.541 -10.703 1.00 97.88 129 ALA A N 1
ATOM 1028 C CA . ALA A 1 129 ? 13.941 -2.761 -9.492 1.00 97.88 129 ALA A CA 1
ATOM 1029 C C . ALA A 1 129 ? 12.519 -2.981 -8.952 1.00 97.88 129 ALA A C 1
ATOM 1031 O O . ALA A 1 129 ? 12.335 -3.208 -7.758 1.00 97.88 129 ALA A O 1
ATOM 1032 N N . SER A 1 130 ? 11.521 -2.968 -9.839 1.00 98.00 130 SER A N 1
ATOM 1033 C CA . SER A 1 130 ? 10.121 -3.202 -9.473 1.00 98.00 130 SER A CA 1
ATOM 1034 C C . SER A 1 130 ? 9.870 -4.635 -8.998 1.00 98.00 130 SER A C 1
ATOM 1036 O O . SER A 1 130 ? 9.078 -4.844 -8.083 1.00 98.00 130 SER A O 1
ATOM 1038 N N . LEU A 1 131 ? 10.541 -5.622 -9.593 1.00 97.44 131 LEU A N 1
ATOM 1039 C CA . LEU A 1 131 ? 10.457 -7.025 -9.201 1.00 97.44 131 LEU A CA 1
ATOM 1040 C C . LEU A 1 131 ? 11.024 -7.228 -7.793 1.00 97.44 131 LEU A C 1
ATOM 1042 O O . LEU A 1 131 ? 10.338 -7.787 -6.944 1.00 97.44 131 LEU A O 1
ATOM 1046 N N . LEU A 1 132 ? 12.230 -6.710 -7.532 1.00 97.06 132 LEU A N 1
ATOM 1047 C CA . LEU A 1 132 ? 12.862 -6.766 -6.210 1.00 97.06 132 LEU A CA 1
ATOM 1048 C C . LEU A 1 132 ? 12.031 -6.027 -5.157 1.00 97.06 132 LEU A C 1
ATOM 1050 O O . LEU A 1 132 ? 11.860 -6.529 -4.052 1.00 97.06 132 LEU A O 1
ATOM 1054 N N . LEU A 1 133 ? 11.460 -4.870 -5.504 1.00 97.56 133 LEU A N 1
ATOM 1055 C CA . LEU A 1 133 ? 10.544 -4.147 -4.624 1.00 97.56 133 LEU A CA 1
ATOM 1056 C C . LEU A 1 133 ? 9.306 -4.982 -4.273 1.00 97.56 133 LEU A C 1
ATOM 1058 O O . LEU A 1 133 ? 8.906 -5.032 -3.118 1.00 97.56 133 LEU A O 1
ATOM 1062 N N . ASN A 1 134 ? 8.666 -5.626 -5.251 1.00 97.12 134 ASN A N 1
ATOM 1063 C CA . ASN A 1 134 ? 7.507 -6.467 -4.953 1.00 97.12 134 ASN A CA 1
ATOM 1064 C C . ASN A 1 134 ? 7.911 -7.683 -4.119 1.00 97.12 134 ASN A C 1
ATOM 1066 O O . ASN A 1 134 ? 7.172 -8.071 -3.221 1.00 97.12 134 ASN A O 1
ATOM 1070 N N . GLN A 1 135 ? 9.095 -8.241 -4.357 1.00 94.50 135 GLN A N 1
ATOM 1071 C CA . GLN A 1 135 ? 9.616 -9.321 -3.535 1.00 94.50 135 GLN A CA 1
ATOM 1072 C C . GLN A 1 135 ? 9.753 -8.904 -2.062 1.00 94.50 135 GLN A C 1
ATOM 1074 O O . GLN A 1 135 ? 9.325 -9.633 -1.173 1.00 94.50 135 GLN A O 1
ATOM 1079 N N . THR A 1 136 ? 10.274 -7.703 -1.787 1.00 94.06 136 THR A N 1
ATOM 1080 C CA . THR A 1 136 ? 10.402 -7.208 -0.408 1.00 94.06 136 THR A CA 1
ATOM 1081 C C . THR A 1 136 ? 9.063 -6.830 0.219 1.00 94.06 136 THR A C 1
ATOM 1083 O O . THR A 1 136 ? 8.865 -7.090 1.402 1.00 94.06 136 THR A O 1
ATOM 1086 N N . LEU A 1 137 ? 8.137 -6.243 -0.548 1.00 93.50 137 LEU A N 1
ATOM 1087 C CA . LEU A 1 137 ? 6.811 -5.858 -0.052 1.00 93.50 137 LEU A CA 1
ATOM 1088 C C . LEU A 1 137 ? 5.951 -7.067 0.325 1.00 93.50 137 LEU A C 1
ATOM 1090 O O . LEU A 1 137 ? 5.249 -7.024 1.331 1.00 93.50 137 LEU A O 1
ATOM 1094 N N . TRP A 1 138 ? 5.994 -8.123 -0.488 1.00 92.44 138 TRP A N 1
ATOM 1095 C CA . TRP A 1 138 ? 5.177 -9.321 -0.290 1.00 92.44 138 TRP A CA 1
ATOM 1096 C C . TRP A 1 138 ? 5.912 -10.424 0.487 1.00 92.44 138 TRP A C 1
ATOM 1098 O O . TRP A 1 138 ? 5.272 -11.386 0.899 1.00 92.44 138 TRP A O 1
ATOM 1108 N N . MET A 1 139 ? 7.221 -10.259 0.731 1.00 80.38 139 MET A N 1
ATOM 1109 C CA . MET A 1 139 ? 8.105 -11.225 1.404 1.00 80.38 139 MET A CA 1
ATOM 1110 C C . MET A 1 139 ? 8.043 -12.635 0.787 1.00 80.38 139 MET A C 1
ATOM 1112 O O . MET A 1 139 ? 8.063 -13.634 1.507 1.00 80.38 139 MET A O 1
ATOM 1116 N N . LEU A 1 140 ? 7.956 -12.692 -0.548 1.00 65.31 140 LEU A N 1
ATOM 1117 C CA . LEU A 1 140 ? 7.911 -13.918 -1.358 1.00 65.31 140 LEU A CA 1
ATOM 1118 C C . LEU A 1 140 ? 9.267 -14.274 -1.988 1.00 65.31 140 LEU A C 1
ATOM 1120 O O . LEU A 1 140 ? 10.143 -13.389 -2.115 1.00 65.31 140 LEU A O 1
#

Foldseek 3Di:
DDQPDQPDDPVLLVVLLVVLLVLLLVLLVVLLCVCVVDPPRFDPVCVQQQPLLCCLVPVVPPPPPPSSVVSVVPHDPVRSVVLSVVVVVPDGSRNCVSVVLSVVLSVVLNVQLVVQCSVPSDNVSSNVRSNVVSCVSSVD

pLDDT: mean 93.2, std 9.79, range [42.25, 98.62]

Sequence (140 aa):
MNPPASNAPKNQVIFWFSLSLAFAMVYSLIALEEAFSNQYIVQDDARQHVFWMQRFFDPSLFPDDLIANYFQSVAPAGYTTLYRLIGFVGIHPLLLNKLLPMVLGLITTSYCFRLCLQMLPIPAAGFIASLLLNQTLWML

Radius of gyration: 19.22 Å; chains: 1; bounding box: 40×40×56 Å

Secondary structure (DSSP, 8-state):
-PPPP--S-HHHHHHHHHHHHHHHHHHHHHHHHHHHS-TT---TTHHHHTGGGGGGT-TTSSTT-HHHHHHHHHS-HHHHHHHHHHHHTT--HHHHHHHHHHHHHHHHHHHHHHHHHHHS--HHHHHHHHHHHHHHHHT-